Protein AF-A0A7Y2ITU3-F1 (afdb_monomer)

Structure (mmCIF, N/CA/C/O backbone):
data_AF-A0A7Y2ITU3-F1
#
_entry.id   AF-A0A7Y2ITU3-F1
#
loop_
_atom_site.group_PDB
_atom_site.id
_atom_site.type_symbol
_atom_site.label_atom_id
_atom_site.label_alt_id
_atom_site.label_comp_id
_atom_site.label_asym_id
_atom_site.label_entity_id
_atom_site.label_seq_id
_atom_site.pdbx_PDB_ins_code
_atom_site.Cartn_x
_atom_site.Cartn_y
_atom_site.Cartn_z
_atom_site.occupancy
_atom_site.B_iso_or_equiv
_atom_site.auth_seq_id
_atom_site.auth_comp_id
_atom_site.auth_asym_id
_atom_site.auth_atom_id
_atom_site.pdbx_PDB_model_num
ATOM 1 N N . MET A 1 1 ? 28.022 25.894 -61.649 1.00 51.06 1 MET A N 1
ATOM 2 C CA . MET A 1 1 ? 27.382 25.201 -60.510 1.00 51.06 1 MET A CA 1
ATOM 3 C C . MET A 1 1 ? 28.344 24.133 -60.022 1.00 51.06 1 MET A C 1
ATOM 5 O O . MET A 1 1 ? 28.606 23.203 -60.771 1.00 51.06 1 MET A O 1
ATOM 9 N N . ALA A 1 2 ? 28.951 24.314 -58.848 1.00 67.12 2 ALA A N 1
ATOM 10 C CA . ALA A 1 2 ? 29.825 23.299 -58.261 1.00 67.12 2 ALA A CA 1
ATOM 11 C C . ALA A 1 2 ? 28.962 22.139 -57.746 1.00 67.12 2 ALA A C 1
ATOM 13 O O . ALA A 1 2 ? 28.011 22.370 -57.000 1.00 67.12 2 ALA A O 1
ATOM 14 N N . VAL A 1 3 ? 29.262 20.913 -58.172 1.00 67.19 3 VAL A N 1
ATOM 15 C CA . VAL A 1 3 ? 28.619 19.713 -57.624 1.00 67.19 3 VAL A CA 1
ATOM 16 C C . VAL A 1 3 ? 29.205 19.475 -56.228 1.00 67.19 3 VAL A C 1
ATOM 18 O O . VAL A 1 3 ? 30.431 19.430 -56.114 1.00 67.19 3 VAL A O 1
ATOM 21 N N . PRO A 1 4 ? 28.389 19.362 -55.165 1.00 72.38 4 PRO A N 1
ATOM 22 C CA . PRO A 1 4 ? 28.912 19.103 -53.830 1.00 72.38 4 PRO A CA 1
ATOM 23 C C . PRO A 1 4 ? 29.641 17.753 -53.803 1.00 72.38 4 PRO A C 1
ATOM 25 O O . PRO A 1 4 ? 29.104 16.744 -54.264 1.00 72.38 4 PRO A O 1
ATOM 28 N N . ASP A 1 5 ? 30.860 17.733 -53.265 1.00 72.06 5 ASP A N 1
ATOM 29 C CA . ASP A 1 5 ? 31.650 16.511 -53.120 1.00 72.06 5 ASP A CA 1
ATOM 30 C C . ASP A 1 5 ? 31.261 15.777 -51.826 1.00 72.06 5 ASP A C 1
ATOM 32 O O . ASP A 1 5 ? 31.659 16.142 -50.718 1.00 72.06 5 ASP A O 1
ATOM 36 N N . TRP A 1 6 ? 30.447 14.730 -51.968 1.00 71.88 6 TRP A N 1
ATOM 37 C CA . TRP A 1 6 ? 29.940 13.908 -50.863 1.00 71.88 6 TRP A CA 1
ATOM 38 C C . TRP A 1 6 ? 30.909 12.799 -50.425 1.00 71.88 6 TRP A C 1
ATOM 40 O O . TRP A 1 6 ? 30.575 11.984 -49.561 1.00 71.88 6 TRP A O 1
ATOM 50 N N . THR A 1 7 ? 32.121 12.730 -50.986 1.00 67.00 7 THR A N 1
ATOM 51 C CA . THR A 1 7 ? 33.099 11.680 -50.642 1.00 67.00 7 THR A CA 1
ATOM 52 C C . THR A 1 7 ? 33.533 11.714 -49.173 1.00 67.00 7 THR A C 1
ATOM 54 O O . THR A 1 7 ? 33.944 10.682 -48.633 1.00 67.00 7 THR A O 1
ATOM 57 N N . PHE A 1 8 ? 33.364 12.844 -48.470 1.00 67.25 8 PHE A N 1
ATOM 58 C CA . PHE A 1 8 ? 33.627 12.941 -47.030 1.00 67.25 8 PHE A CA 1
ATOM 59 C C . PHE A 1 8 ? 32.743 12.000 -46.190 1.00 67.25 8 PHE A C 1
ATOM 61 O O . PHE A 1 8 ? 33.211 11.512 -45.158 1.00 67.25 8 PHE A O 1
ATOM 68 N N . VAL A 1 9 ? 31.521 11.692 -46.651 1.00 65.38 9 VAL A N 1
ATOM 69 C CA . VAL A 1 9 ? 30.562 10.793 -45.978 1.00 65.38 9 VAL A CA 1
ATOM 70 C C . VAL A 1 9 ? 31.083 9.352 -45.945 1.00 65.38 9 VAL A C 1
ATOM 72 O O . VAL A 1 9 ? 30.783 8.598 -45.024 1.00 65.38 9 VAL A O 1
ATOM 75 N N . ARG A 1 10 ? 31.941 8.977 -46.904 1.00 67.94 10 ARG A N 1
ATOM 76 C CA . ARG A 1 10 ? 32.584 7.655 -46.965 1.00 67.94 10 ARG A CA 1
ATOM 77 C C . ARG A 1 10 ? 33.834 7.541 -46.088 1.00 67.94 10 ARG A C 1
ATOM 79 O O . ARG A 1 10 ? 34.433 6.470 -46.024 1.00 67.94 10 ARG A O 1
ATOM 86 N N . ARG A 1 11 ? 34.264 8.613 -45.407 1.00 79.00 11 ARG A N 1
ATOM 87 C CA . ARG A 1 11 ? 35.386 8.520 -44.460 1.00 79.00 11 ARG A CA 1
ATOM 88 C C . ARG A 1 11 ? 34.960 7.664 -43.254 1.00 79.00 11 ARG A C 1
ATOM 90 O O . ARG A 1 11 ? 33.875 7.902 -42.726 1.00 79.00 11 ARG A O 1
ATOM 97 N N . PRO A 1 12 ? 35.816 6.757 -42.740 1.00 79.31 12 PRO A N 1
ATOM 98 C CA . PRO A 1 12 ? 35.450 5.807 -41.679 1.00 79.31 12 PRO A CA 1
ATOM 99 C C . PRO A 1 12 ? 34.796 6.451 -40.449 1.00 79.31 12 PRO A C 1
ATOM 101 O O . PRO A 1 12 ? 33.831 5.929 -39.906 1.00 79.31 12 PRO A O 1
ATOM 104 N N . ARG A 1 13 ? 35.265 7.644 -40.064 1.00 84.50 13 ARG A N 1
ATOM 105 C CA . ARG A 1 13 ? 34.708 8.443 -38.960 1.00 84.50 13 ARG A CA 1
ATOM 106 C C . ARG A 1 13 ? 33.226 8.815 -39.132 1.00 84.50 13 ARG A C 1
ATOM 108 O O . ARG A 1 13 ? 32.489 8.800 -38.155 1.00 84.50 13 ARG A O 1
ATOM 115 N N . TRP A 1 14 ? 32.781 9.118 -40.353 1.00 86.00 14 TRP A N 1
ATOM 116 C CA . TRP A 1 14 ? 31.380 9.449 -40.626 1.00 86.00 14 TRP A CA 1
ATOM 117 C C . TRP A 1 14 ? 30.513 8.196 -40.627 1.00 86.00 14 TRP A C 1
ATOM 119 O O . TRP A 1 14 ? 29.425 8.225 -40.063 1.00 86.00 14 TRP A O 1
ATOM 129 N N . ILE A 1 15 ? 31.011 7.085 -41.172 1.00 87.75 15 ILE A N 1
ATOM 130 C CA . ILE A 1 15 ? 30.316 5.791 -41.134 1.00 87.75 15 ILE A CA 1
ATOM 131 C C . ILE A 1 15 ? 30.087 5.353 -39.681 1.00 87.75 15 ILE A C 1
ATOM 133 O O . ILE A 1 15 ? 28.957 5.043 -39.315 1.00 87.75 15 ILE A O 1
ATOM 137 N N . VAL A 1 16 ? 31.119 5.415 -38.829 1.00 91.44 16 VAL A N 1
ATOM 138 C CA . VAL A 1 16 ? 30.991 5.115 -37.391 1.00 91.44 16 VAL A CA 1
ATOM 139 C C . VAL A 1 16 ? 29.969 6.036 -36.722 1.00 91.44 16 VAL A C 1
ATOM 141 O O . VAL A 1 16 ? 29.118 5.552 -35.984 1.00 91.44 16 VAL A O 1
ATOM 144 N N . GLY A 1 17 ? 29.992 7.340 -37.022 1.00 93.06 17 GLY A N 1
ATOM 145 C CA . GLY A 1 17 ? 29.003 8.287 -36.500 1.00 93.06 17 GLY A CA 1
ATOM 146 C C . GLY A 1 17 ? 27.559 7.913 -36.858 1.00 93.06 17 GLY A C 1
ATOM 147 O O . GLY A 1 17 ? 26.695 7.920 -35.985 1.00 93.06 17 GLY A O 1
ATOM 148 N N . HIS A 1 18 ? 27.299 7.517 -38.108 1.00 92.62 18 HIS A N 1
ATOM 149 C CA . HIS A 1 18 ? 25.969 7.064 -38.534 1.00 92.62 18 HIS A CA 1
ATOM 150 C C . HIS A 1 18 ? 25.568 5.749 -37.861 1.00 92.62 18 HIS A C 1
ATOM 152 O O . HIS A 1 18 ? 24.427 5.615 -37.434 1.00 92.62 18 HIS A O 1
ATOM 158 N N . VAL A 1 19 ? 26.495 4.796 -37.718 1.00 95.25 19 VAL A N 1
ATOM 159 C CA . VAL A 1 19 ? 26.232 3.531 -37.012 1.00 95.25 19 VAL A CA 1
ATOM 160 C C . VAL A 1 19 ? 25.869 3.792 -35.552 1.00 95.25 19 VAL A C 1
ATOM 162 O O . VAL A 1 19 ? 24.883 3.246 -35.067 1.00 95.25 19 VAL A O 1
ATOM 165 N N . VAL A 1 20 ? 26.611 4.666 -34.865 1.00 97.06 20 VAL A N 1
ATOM 166 C CA . VAL A 1 20 ? 26.311 5.058 -33.480 1.00 97.06 20 VAL A CA 1
ATOM 167 C C . VAL A 1 20 ? 24.956 5.758 -33.392 1.00 97.06 20 VAL A C 1
ATOM 169 O O . VAL A 1 20 ? 24.172 5.439 -32.504 1.00 97.06 20 VAL A O 1
ATOM 172 N N . ALA A 1 21 ? 24.644 6.666 -34.322 1.00 97.00 21 ALA A N 1
ATOM 173 C CA . ALA A 1 21 ? 23.349 7.339 -34.355 1.00 97.0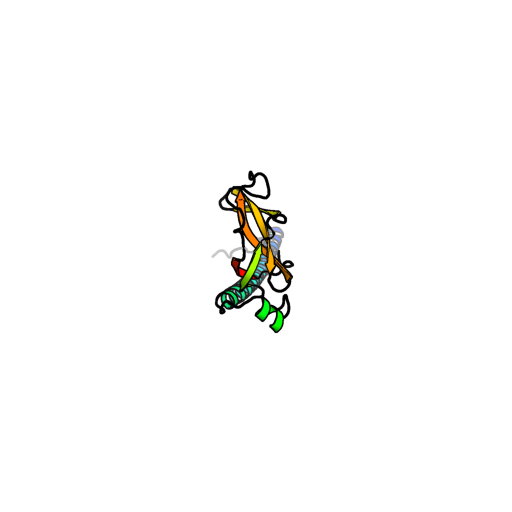0 21 ALA A CA 1
ATOM 174 C C . ALA A 1 21 ? 22.192 6.346 -34.550 1.00 97.00 21 ALA A C 1
ATOM 176 O O . ALA A 1 21 ? 21.210 6.397 -33.814 1.00 97.00 21 ALA A O 1
ATOM 177 N N . VAL A 1 22 ? 22.320 5.403 -35.488 1.00 97.69 22 VAL A N 1
ATOM 178 C CA . VAL A 1 22 ? 21.319 4.348 -35.710 1.00 97.69 22 VAL A CA 1
ATOM 179 C C . VAL A 1 22 ? 21.185 3.455 -34.477 1.00 97.69 22 VAL A C 1
ATOM 181 O O . VAL A 1 22 ? 20.066 3.175 -34.053 1.00 97.69 22 VAL A O 1
ATOM 184 N N . ALA A 1 23 ? 22.297 3.056 -33.857 1.00 98.06 23 ALA A N 1
ATOM 185 C CA . ALA A 1 23 ? 22.272 2.267 -32.630 1.00 98.06 23 ALA A CA 1
ATOM 186 C C . ALA A 1 23 ? 21.553 3.013 -31.493 1.00 98.06 23 ALA A C 1
ATOM 188 O O . ALA A 1 23 ? 20.696 2.434 -30.829 1.00 98.06 23 ALA A O 1
ATOM 189 N N . ALA A 1 24 ? 21.836 4.306 -31.310 1.00 98.31 24 ALA A N 1
ATOM 190 C CA . ALA A 1 24 ? 21.166 5.142 -30.317 1.00 98.31 24 ALA A CA 1
ATOM 191 C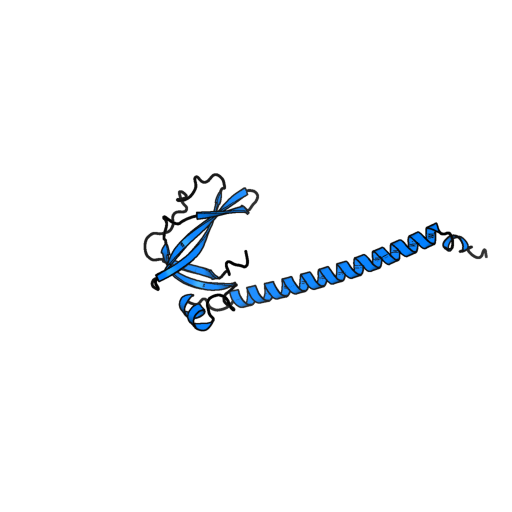 C . ALA A 1 24 ? 19.656 5.260 -30.581 1.00 98.31 24 ALA A C 1
ATOM 193 O O . ALA A 1 24 ? 18.863 5.138 -29.649 1.00 98.31 24 ALA A O 1
ATOM 194 N N . ILE A 1 25 ? 19.246 5.424 -31.845 1.00 98.38 25 ILE A N 1
ATOM 195 C CA . ILE A 1 25 ? 17.829 5.436 -32.238 1.00 98.38 25 ILE A CA 1
ATOM 196 C C . ILE A 1 25 ? 17.154 4.115 -31.851 1.00 98.38 25 ILE A C 1
ATOM 198 O O . ILE A 1 25 ? 16.086 4.135 -31.243 1.00 98.38 25 ILE A O 1
ATOM 202 N N . VAL A 1 26 ? 17.780 2.971 -32.147 1.00 98.44 26 VAL A N 1
ATOM 203 C CA . VAL A 1 26 ? 17.240 1.652 -31.778 1.00 98.44 26 VAL A CA 1
ATOM 204 C C . VAL A 1 26 ? 17.094 1.524 -30.260 1.00 98.44 26 VAL A C 1
ATOM 206 O O . VAL A 1 26 ? 16.037 1.106 -29.788 1.00 98.44 26 VAL A O 1
ATOM 209 N N . VAL A 1 27 ? 18.103 1.939 -29.488 1.00 98.50 27 VAL A N 1
ATOM 210 C CA . VAL A 1 27 ? 18.037 1.929 -28.017 1.00 98.50 27 VAL A CA 1
ATOM 211 C C . VAL A 1 27 ? 16.874 2.782 -27.511 1.00 98.50 27 VAL A C 1
ATOM 213 O O . VAL A 1 27 ? 16.101 2.322 -26.672 1.00 98.50 27 VAL A O 1
ATOM 216 N N . PHE A 1 28 ? 16.694 3.995 -28.035 1.00 98.50 28 PHE A N 1
ATOM 217 C CA . PHE A 1 28 ? 15.594 4.865 -27.617 1.00 98.50 28 PHE A CA 1
ATOM 218 C C . PHE A 1 28 ? 14.217 4.322 -27.991 1.00 98.50 28 PHE A C 1
ATOM 220 O O . PHE A 1 28 ? 13.288 4.477 -27.205 1.00 98.50 28 PHE A O 1
ATOM 227 N N . ILE A 1 29 ? 14.076 3.637 -29.128 1.00 98.31 29 ILE A N 1
ATOM 228 C CA . ILE A 1 29 ? 12.819 2.967 -29.487 1.00 98.31 29 ILE A CA 1
ATOM 229 C C . ILE A 1 29 ? 12.507 1.847 -28.489 1.00 98.31 29 ILE A C 1
ATOM 231 O O . ILE A 1 29 ? 11.389 1.776 -27.984 1.00 98.31 29 ILE A O 1
ATOM 235 N N . VAL A 1 30 ? 13.489 1.002 -28.156 1.00 98.38 30 VAL A N 1
ATOM 236 C CA . VAL A 1 30 ? 13.308 -0.090 -27.183 1.00 98.38 30 VAL A CA 1
ATOM 237 C C . VAL A 1 30 ? 12.948 0.456 -25.802 1.00 98.38 30 VAL A C 1
ATOM 239 O O . VAL A 1 30 ? 12.000 -0.020 -25.180 1.00 98.38 30 VAL A O 1
ATOM 242 N N . LEU A 1 31 ? 13.650 1.494 -25.345 1.00 98.38 31 LEU A N 1
ATOM 243 C CA . LEU A 1 31 ? 13.343 2.156 -24.077 1.00 98.38 31 LEU A CA 1
ATOM 244 C C . LEU A 1 31 ? 11.965 2.826 -24.099 1.00 98.38 31 LEU A C 1
ATOM 246 O O . LEU A 1 31 ? 11.241 2.748 -23.111 1.00 98.38 31 LEU A O 1
ATOM 250 N N . GLY A 1 32 ? 11.573 3.436 -25.218 1.00 98.12 32 GLY A N 1
ATOM 251 C CA . GLY A 1 32 ? 10.243 4.014 -25.398 1.00 98.12 32 GLY A CA 1
ATOM 252 C C . GLY A 1 32 ? 9.139 2.960 -25.312 1.00 98.12 32 GLY A C 1
ATOM 253 O O . GLY A 1 32 ? 8.158 3.158 -24.599 1.00 98.12 32 GLY A O 1
ATOM 254 N N . MET A 1 33 ? 9.320 1.804 -25.959 1.00 98.00 33 MET A N 1
ATOM 255 C CA . MET A 1 33 ? 8.385 0.680 -25.840 1.00 98.00 33 MET A CA 1
ATOM 256 C C . MET A 1 33 ? 8.306 0.164 -24.401 1.00 98.00 33 MET A C 1
ATOM 258 O O . MET A 1 33 ? 7.208 -0.026 -23.888 1.00 98.00 33 MET A O 1
ATOM 262 N N . TRP A 1 34 ? 9.446 0.012 -23.722 1.00 97.56 34 TRP A N 1
ATOM 263 C CA . TRP A 1 34 ? 9.474 -0.387 -22.314 1.00 97.56 34 TRP A CA 1
ATOM 264 C C . TRP A 1 34 ? 8.720 0.604 -21.417 1.00 97.56 34 TRP A C 1
ATOM 266 O O . TRP A 1 34 ? 7.934 0.190 -20.564 1.00 97.56 34 TRP A O 1
ATOM 276 N N . GLN A 1 35 ? 8.894 1.912 -21.638 1.00 97.81 35 GLN A N 1
ATOM 277 C CA . GLN A 1 35 ? 8.147 2.937 -20.907 1.00 97.81 35 GLN A CA 1
ATOM 278 C C . GLN A 1 35 ? 6.634 2.823 -21.136 1.00 97.81 35 GLN A C 1
ATOM 280 O O . GLN A 1 35 ? 5.870 2.966 -20.182 1.00 97.81 35 GLN A O 1
ATOM 285 N N . LEU A 1 36 ? 6.189 2.542 -22.366 1.00 97.19 36 LEU A N 1
ATOM 286 C CA . LEU A 1 36 ? 4.768 2.344 -22.669 1.00 97.19 36 LEU A CA 1
ATOM 287 C C . LEU A 1 36 ? 4.202 1.098 -21.986 1.00 97.19 36 LEU A C 1
ATOM 289 O O . LEU A 1 36 ? 3.119 1.176 -21.408 1.00 97.19 36 LEU A O 1
ATOM 293 N N . THR A 1 37 ? 4.938 -0.016 -21.991 1.00 96.81 37 THR A N 1
ATOM 294 C CA . THR A 1 37 ? 4.545 -1.234 -21.268 1.00 96.81 37 THR A CA 1
ATOM 295 C C . THR A 1 37 ? 4.414 -0.956 -19.776 1.00 96.81 37 THR A C 1
ATOM 297 O O . THR A 1 37 ? 3.375 -1.226 -19.181 1.00 96.81 37 THR A O 1
ATOM 300 N N . ARG A 1 38 ? 5.418 -0.311 -19.174 1.00 96.50 38 ARG A N 1
ATOM 301 C CA . ARG A 1 38 ? 5.397 0.020 -17.745 1.00 96.50 38 ARG A CA 1
ATOM 302 C C . ARG A 1 38 ? 4.265 0.984 -17.382 1.00 96.50 38 ARG A C 1
ATOM 304 O O . ARG A 1 38 ? 3.714 0.922 -16.284 1.00 96.50 38 ARG A O 1
ATOM 311 N N . LEU A 1 39 ? 3.916 1.890 -18.293 1.00 96.25 39 LEU A N 1
ATOM 312 C CA . LEU A 1 39 ? 2.769 2.776 -18.138 1.00 96.25 39 LEU A CA 1
ATOM 313 C C . LEU A 1 39 ? 1.441 2.011 -18.212 1.00 96.25 39 LEU A C 1
ATOM 315 O O . LEU A 1 39 ? 0.537 2.329 -17.442 1.00 96.25 39 LEU A O 1
ATOM 319 N N . ALA A 1 40 ? 1.315 1.034 -19.112 1.00 95.94 40 ALA A N 1
ATOM 320 C CA . ALA A 1 40 ? 0.134 0.178 -19.201 1.00 95.94 40 ALA A CA 1
ATOM 321 C C . ALA A 1 40 ? -0.059 -0.625 -17.906 1.00 95.94 40 ALA A C 1
ATOM 323 O O . ALA A 1 40 ? -1.110 -0.503 -17.289 1.00 95.94 40 ALA A O 1
ATOM 324 N N . GLU A 1 41 ? 0.992 -1.285 -17.409 1.00 94.12 41 GLU A N 1
ATOM 325 C CA . GLU A 1 41 ? 0.969 -2.003 -16.122 1.00 94.12 41 GLU A CA 1
ATOM 326 C C . GLU A 1 41 ? 0.470 -1.110 -14.973 1.00 94.12 41 GLU A C 1
ATOM 328 O O . GLU A 1 41 ? -0.410 -1.488 -14.202 1.00 94.12 41 GLU A O 1
ATOM 333 N N . ARG A 1 42 ? 0.990 0.123 -14.877 1.00 94.25 42 ARG A N 1
ATOM 334 C CA . ARG A 1 42 ? 0.547 1.088 -13.858 1.00 94.25 42 ARG A CA 1
ATOM 335 C C . ARG A 1 42 ? -0.916 1.492 -14.017 1.00 94.25 42 ARG A C 1
ATOM 337 O O . ARG A 1 42 ? -1.592 1.717 -13.017 1.00 94.25 42 ARG A O 1
ATOM 344 N N . ARG A 1 43 ? -1.404 1.641 -15.249 1.00 95.50 43 ARG A N 1
ATOM 345 C CA . ARG A 1 43 ? -2.812 1.976 -15.510 1.00 95.50 43 ARG A CA 1
ATOM 346 C C . ARG A 1 43 ? -3.734 0.825 -15.147 1.00 95.50 43 ARG A C 1
ATOM 348 O O . ARG A 1 43 ? -4.784 1.087 -14.566 1.00 95.50 43 ARG A O 1
ATOM 355 N N . ASP A 1 44 ? -3.334 -0.403 -15.441 1.00 94.06 44 ASP A N 1
ATOM 356 C CA . ASP A 1 44 ? -4.112 -1.595 -15.116 1.00 94.06 44 ASP A CA 1
ATOM 357 C C . ASP A 1 44 ? -4.232 -1.753 -13.597 1.00 94.06 44 ASP A C 1
ATOM 359 O O . ASP A 1 44 ? -5.344 -1.878 -13.081 1.00 94.06 44 ASP A O 1
ATOM 363 N N . LEU A 1 45 ? -3.120 -1.605 -12.864 1.00 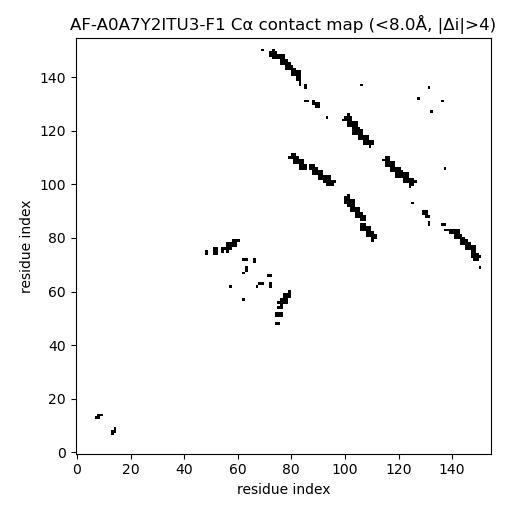90.88 45 LEU A N 1
ATOM 364 C CA . LEU A 1 45 ? -3.122 -1.584 -11.397 1.00 90.88 45 LEU A CA 1
ATOM 365 C C . LEU A 1 45 ? -3.992 -0.457 -10.832 1.00 90.88 45 LEU A C 1
ATOM 367 O O . LEU A 1 45 ? -4.836 -0.705 -9.978 1.00 90.88 45 LEU A O 1
ATOM 371 N N . ASN A 1 46 ? -3.851 0.774 -11.331 1.00 92.25 46 ASN A N 1
ATOM 372 C CA . ASN A 1 46 ? -4.691 1.886 -10.875 1.00 92.25 46 ASN A CA 1
ATOM 373 C C . ASN A 1 46 ? -6.179 1.614 -11.126 1.00 92.25 46 ASN A C 1
ATOM 375 O O . ASN A 1 46 ? -7.004 1.887 -10.262 1.00 92.25 46 ASN A O 1
ATOM 379 N N . THR A 1 47 ? -6.520 1.059 -12.290 1.00 93.06 47 THR A N 1
ATOM 380 C CA . THR A 1 47 ? -7.905 0.720 -12.638 1.00 93.06 47 THR A CA 1
ATOM 381 C C . THR A 1 47 ? -8.457 -0.345 -11.692 1.00 93.06 47 THR A C 1
ATOM 383 O O . THR A 1 47 ? -9.575 -0.198 -11.201 1.00 93.06 47 THR A O 1
ATOM 386 N N . LEU A 1 48 ? -7.665 -1.378 -11.383 1.00 90.75 48 LEU A N 1
ATOM 387 C CA . LEU A 1 48 ? -8.013 -2.409 -10.407 1.00 90.75 48 LEU A CA 1
ATOM 388 C C . LEU A 1 48 ? -8.261 -1.805 -9.019 1.00 90.75 48 LEU A C 1
ATOM 390 O O . LEU A 1 48 ? -9.304 -2.053 -8.415 1.00 90.75 48 LEU A O 1
ATOM 394 N N . VAL A 1 49 ? -7.321 -0.992 -8.534 1.00 91.50 49 VAL A N 1
ATOM 395 C CA . VAL A 1 49 ? -7.378 -0.339 -7.221 1.00 91.50 49 VAL A CA 1
ATOM 396 C C . VAL A 1 49 ? -8.612 0.559 -7.125 1.00 91.50 49 VAL A C 1
ATOM 398 O O . VAL A 1 49 ? -9.401 0.408 -6.196 1.00 91.50 49 VAL A O 1
ATOM 401 N N . THR A 1 50 ? -8.845 1.441 -8.102 1.00 91.75 50 THR A N 1
ATOM 402 C CA . THR A 1 50 ? -10.028 2.315 -8.133 1.00 91.75 50 THR A CA 1
ATOM 403 C C . THR A 1 50 ? -11.323 1.507 -8.158 1.00 91.75 50 THR A C 1
ATOM 405 O O . THR A 1 50 ? -12.189 1.728 -7.315 1.00 91.75 50 THR A O 1
ATOM 408 N N . ALA A 1 51 ? -11.434 0.509 -9.042 1.00 91.88 51 ALA A N 1
ATOM 409 C CA . ALA A 1 51 ? -12.630 -0.327 -9.124 1.00 91.88 51 ALA A CA 1
ATOM 410 C C . ALA A 1 51 ? -12.920 -1.067 -7.809 1.00 91.88 51 ALA A C 1
ATOM 412 O O . ALA A 1 51 ? -14.081 -1.245 -7.445 1.00 91.88 51 ALA A O 1
ATOM 413 N N . ARG A 1 52 ? -11.883 -1.501 -7.079 1.00 90.81 52 ARG A N 1
ATOM 414 C CA . ARG A 1 52 ? -12.042 -2.190 -5.792 1.00 90.81 52 ARG A CA 1
ATOM 415 C C . ARG A 1 52 ? -12.331 -1.254 -4.623 1.00 90.81 52 ARG A C 1
ATOM 417 O O . ARG A 1 52 ? -13.085 -1.645 -3.731 1.00 90.81 52 ARG A O 1
ATOM 424 N N . MET A 1 53 ? -11.797 -0.037 -4.643 1.00 88.81 53 MET A N 1
ATOM 425 C CA . MET A 1 53 ? -12.093 0.984 -3.635 1.00 88.81 53 MET A CA 1
ATOM 426 C C . MET A 1 53 ? -13.522 1.529 -3.736 1.00 88.81 53 MET A C 1
ATOM 428 O O . MET A 1 53 ? -14.096 1.881 -2.704 1.00 88.81 53 MET A O 1
ATOM 432 N N . ASP A 1 54 ? -14.092 1.560 -4.942 1.00 90.50 54 ASP A N 1
ATOM 433 C CA . ASP A 1 54 ? -15.462 2.029 -5.195 1.00 90.50 54 ASP A CA 1
ATOM 434 C C . ASP A 1 54 ? -16.538 0.984 -4.849 1.00 90.50 54 ASP A C 1
ATOM 436 O O . ASP A 1 54 ? -17.728 1.301 -4.798 1.00 90.50 54 ASP A O 1
ATOM 440 N N . MET A 1 55 ? -16.146 -0.269 -4.592 1.00 90.81 55 MET A N 1
ATOM 441 C CA . MET A 1 55 ? -17.085 -1.299 -4.151 1.00 90.81 55 MET A CA 1
ATOM 442 C C . MET A 1 55 ? -17.602 -1.034 -2.735 1.00 90.81 55 MET A C 1
ATOM 444 O O . MET A 1 55 ? -16.930 -0.436 -1.892 1.00 90.81 55 MET A O 1
ATOM 448 N N . GLU A 1 56 ? -18.808 -1.534 -2.461 1.00 91.06 56 GLU A N 1
ATOM 449 C CA . GLU A 1 56 ? -19.426 -1.416 -1.144 1.00 91.06 56 GLU A CA 1
ATOM 450 C C . GLU A 1 56 ? -18.554 -2.059 -0.058 1.00 91.06 56 GLU A C 1
ATOM 452 O O . GLU A 1 56 ? -17.990 -3.148 -0.236 1.00 91.06 56 GLU A O 1
ATOM 457 N N . VAL A 1 57 ? -18.449 -1.359 1.075 1.00 93.38 57 VAL A N 1
ATOM 458 C CA . VAL A 1 57 ? -17.686 -1.824 2.231 1.00 93.38 57 VAL A CA 1
ATOM 459 C C . VAL A 1 57 ? -18.416 -3.011 2.851 1.00 93.38 57 VAL A C 1
ATOM 461 O O . VAL A 1 57 ? -19.550 -2.880 3.306 1.00 93.38 57 VAL A O 1
ATOM 464 N N . ALA A 1 58 ? -17.753 -4.162 2.910 1.00 91.12 58 ALA A N 1
ATOM 465 C CA . ALA A 1 58 ? -18.311 -5.378 3.495 1.00 91.12 58 ALA A CA 1
ATOM 466 C C . ALA A 1 58 ? -17.484 -5.867 4.691 1.00 91.12 58 ALA A C 1
ATOM 468 O O . ALA A 1 58 ? -16.327 -5.480 4.876 1.00 91.12 58 ALA A O 1
ATOM 469 N N . ARG A 1 59 ? -18.091 -6.725 5.519 1.00 91.69 59 ARG A N 1
ATOM 470 C CA . ARG A 1 59 ? -17.387 -7.390 6.624 1.00 91.69 59 ARG A CA 1
ATOM 471 C C . ARG A 1 59 ? -16.272 -8.267 6.069 1.00 91.69 59 ARG A C 1
ATOM 473 O O . ARG A 1 59 ? -16.502 -9.009 5.118 1.00 91.69 59 ARG A O 1
ATOM 480 N N . LEU A 1 60 ? -15.091 -8.223 6.679 1.00 88.44 60 LEU A N 1
ATOM 481 C CA . LEU A 1 60 ? -13.977 -9.060 6.228 1.00 88.44 60 LEU A CA 1
ATOM 482 C C . LEU A 1 60 ? -14.336 -10.552 6.290 1.00 88.44 60 LEU A C 1
ATOM 484 O O . LEU A 1 60 ? -14.137 -11.252 5.306 1.00 88.44 60 LEU A O 1
ATOM 488 N N . ASP A 1 61 ? -14.961 -11.006 7.379 1.00 85.81 61 ASP A N 1
ATOM 489 C CA . ASP A 1 61 ? -15.336 -12.416 7.570 1.00 85.81 61 ASP A CA 1
ATOM 490 C C . ASP A 1 61 ? -16.272 -12.944 6.472 1.00 85.81 61 ASP A C 1
ATOM 492 O O . ASP A 1 61 ? -16.177 -14.098 6.056 1.00 85.81 61 ASP A O 1
ATOM 496 N N . SER A 1 62 ? -17.192 -12.106 5.973 1.00 85.25 62 SER A N 1
ATOM 497 C CA . SER A 1 62 ? -18.107 -12.521 4.904 1.00 85.25 62 SER A CA 1
ATOM 498 C C . SER A 1 62 ? -17.407 -12.596 3.550 1.00 85.25 62 SER A C 1
ATOM 500 O O . SER A 1 62 ? -17.769 -13.419 2.708 1.00 85.25 62 SER A O 1
ATOM 502 N N . LEU A 1 63 ? -16.396 -11.755 3.338 1.00 83.31 63 LEU A N 1
ATOM 503 C CA . LEU A 1 63 ? -15.582 -11.761 2.134 1.00 83.31 63 LEU A CA 1
ATOM 504 C C . LEU A 1 63 ? -14.592 -12.929 2.125 1.00 83.31 63 LEU A C 1
ATOM 506 O O . LEU A 1 63 ? -14.508 -13.631 1.120 1.00 83.31 63 LEU A O 1
ATOM 510 N N . THR A 1 64 ? -13.910 -13.196 3.239 1.00 82.00 64 THR A N 1
ATOM 511 C CA . THR A 1 64 ? -12.966 -14.317 3.357 1.00 82.00 64 THR A CA 1
ATOM 512 C C . THR A 1 64 ? -13.679 -15.664 3.279 1.00 82.00 64 THR A C 1
ATOM 514 O O . THR A 1 64 ? -13.181 -16.576 2.624 1.00 82.00 64 THR A O 1
ATOM 517 N N . ALA A 1 65 ? -14.890 -15.784 3.835 1.00 80.75 65 ALA A N 1
ATOM 518 C CA . ALA A 1 65 ? -15.720 -16.978 3.668 1.00 80.75 65 ALA A CA 1
ATOM 519 C C . ALA A 1 65 ? -16.141 -17.224 2.207 1.00 80.75 65 ALA A C 1
ATOM 521 O O . ALA A 1 65 ? -16.356 -18.368 1.810 1.00 80.75 65 ALA A O 1
ATOM 522 N N . ARG A 1 66 ? -16.275 -16.161 1.401 1.00 77.31 66 ARG A N 1
ATOM 523 C CA . ARG A 1 66 ? -16.727 -16.247 0.006 1.00 77.31 66 ARG A CA 1
ATOM 524 C C . ARG A 1 66 ? -15.589 -16.460 -0.992 1.00 77.31 66 ARG A C 1
ATOM 526 O O . ARG A 1 66 ? -15.795 -17.163 -1.977 1.00 77.31 66 ARG A O 1
ATOM 533 N N . TYR A 1 67 ? -14.444 -15.822 -0.769 1.00 71.69 67 TYR A N 1
ATOM 534 C CA . TYR A 1 67 ? -13.352 -15.728 -1.745 1.00 71.69 67 TYR A CA 1
ATOM 535 C C . TYR A 1 67 ? -12.036 -16.367 -1.268 1.00 71.69 67 TYR A C 1
ATOM 537 O O . TYR A 1 67 ? -11.097 -16.476 -2.048 1.00 71.69 67 TYR A O 1
ATOM 545 N N . GLY A 1 68 ? -11.951 -16.820 -0.013 1.00 73.38 68 GLY A N 1
ATOM 546 C CA . GLY A 1 68 ? -10.675 -17.175 0.611 1.00 73.38 68 GLY A CA 1
ATOM 547 C C . GLY A 1 68 ? -9.905 -15.934 1.080 1.00 73.38 68 GLY A C 1
ATOM 548 O O . GLY A 1 68 ? -10.374 -14.807 0.944 1.00 73.38 68 GLY A O 1
ATOM 549 N N . PHE A 1 69 ? -8.733 -16.136 1.689 1.00 66.88 69 PHE A N 1
ATOM 550 C CA . PHE A 1 69 ? -8.030 -15.068 2.414 1.00 66.88 69 PHE A CA 1
ATOM 551 C C . PHE A 1 69 ? -7.242 -14.073 1.550 1.00 66.88 69 PHE A C 1
ATOM 553 O O . PHE A 1 69 ? -6.797 -13.069 2.090 1.00 66.88 69 PHE A O 1
ATOM 560 N N . PHE A 1 70 ? -7.101 -14.286 0.240 1.00 68.31 70 PHE A N 1
ATOM 561 C CA . PHE A 1 70 ? -6.151 -13.496 -0.559 1.00 68.31 70 PHE A CA 1
ATOM 562 C C . PHE A 1 70 ? -6.646 -13.182 -1.977 1.00 68.31 70 PHE A C 1
ATOM 564 O O . PHE A 1 70 ? -6.461 -12.072 -2.475 1.00 68.31 70 PHE A O 1
ATOM 571 N N . GLU A 1 71 ? -7.379 -14.092 -2.623 1.00 69.00 71 GLU A N 1
ATOM 572 C CA . GLU A 1 71 ? -7.794 -13.871 -4.008 1.00 69.00 71 GLU A CA 1
ATOM 573 C C . GLU A 1 71 ? -8.959 -12.867 -4.107 1.00 69.00 71 GLU A C 1
ATOM 575 O O . GLU A 1 71 ? -10.089 -13.117 -3.691 1.00 69.00 71 GLU A O 1
ATOM 580 N N . GLY A 1 72 ? -8.680 -11.688 -4.670 1.00 72.50 72 GLY A N 1
ATOM 581 C CA . GLY A 1 72 ? -9.695 -10.674 -4.977 1.00 72.50 72 GLY A CA 1
ATOM 582 C C . GLY A 1 72 ? -10.091 -9.741 -3.826 1.00 72.50 72 GLY A C 1
ATOM 583 O O . GLY A 1 72 ? -10.965 -8.889 -4.028 1.00 72.50 72 GLY A O 1
ATOM 584 N N . LEU A 1 73 ? -9.455 -9.860 -2.654 1.00 85.00 73 LEU A N 1
ATOM 585 C CA . LEU A 1 73 ? -9.695 -8.978 -1.500 1.00 85.00 73 LEU A CA 1
ATOM 586 C C . LEU A 1 73 ? -8.770 -7.767 -1.445 1.00 85.00 73 LEU A C 1
ATOM 588 O O . LEU A 1 73 ? -9.147 -6.733 -0.904 1.00 85.00 73 LEU A O 1
ATOM 592 N N . GLU A 1 74 ? -7.585 -7.868 -2.027 1.00 87.88 74 GLU A N 1
ATOM 593 C CA . GLU A 1 74 ? -6.608 -6.787 -2.062 1.00 87.88 74 GLU A CA 1
ATOM 594 C C . GLU A 1 74 ? -7.214 -5.484 -2.621 1.00 87.88 74 GLU A C 1
ATOM 596 O O . GLU A 1 74 ? -7.936 -5.497 -3.620 1.00 87.88 74 GLU A O 1
ATOM 601 N N . PHE A 1 75 ? -6.953 -4.353 -1.966 1.00 89.94 75 PHE A N 1
ATOM 602 C CA . PHE A 1 75 ? -7.522 -3.027 -2.258 1.00 89.94 75 PHE A CA 1
ATOM 603 C C . PHE A 1 75 ? -9.034 -2.876 -2.025 1.00 89.94 75 PHE A C 1
ATOM 605 O O . PHE A 1 75 ? -9.585 -1.794 -2.246 1.00 89.94 75 PHE A O 1
ATOM 612 N N . ARG A 1 76 ? -9.740 -3.913 -1.552 1.00 91.19 76 ARG A N 1
ATOM 613 C CA . ARG A 1 76 ? -11.146 -3.782 -1.144 1.00 91.19 76 ARG A CA 1
ATOM 614 C C . ARG A 1 76 ? -11.236 -3.033 0.174 1.00 91.19 76 ARG A C 1
ATOM 616 O O . ARG A 1 76 ? -10.461 -3.266 1.102 1.00 91.19 76 ARG A O 1
ATOM 623 N N . ARG A 1 77 ? -12.248 -2.175 0.282 1.00 93.25 77 ARG A N 1
ATOM 624 C CA . ARG A 1 77 ? -12.630 -1.582 1.562 1.00 93.25 77 ARG A CA 1
ATOM 625 C C . ARG A 1 77 ? -13.436 -2.591 2.366 1.00 93.25 77 ARG A C 1
ATOM 627 O O . ARG A 1 77 ? -14.460 -3.091 1.900 1.00 93.25 77 ARG A O 1
ATOM 634 N N . THR A 1 78 ? -12.986 -2.864 3.579 1.00 93.38 78 THR A N 1
ATOM 635 C CA . THR A 1 78 ? -13.615 -3.830 4.476 1.00 93.38 78 THR A CA 1
ATOM 636 C C . THR A 1 78 ? -13.710 -3.268 5.880 1.00 93.38 78 THR A C 1
ATOM 638 O O . THR A 1 78 ? -12.934 -2.387 6.254 1.00 93.38 78 THR A O 1
ATOM 641 N N . PHE A 1 79 ? -14.629 -3.799 6.679 1.00 95.00 79 PHE A N 1
ATOM 642 C CA . PHE A 1 79 ? -14.661 -3.511 8.107 1.00 95.00 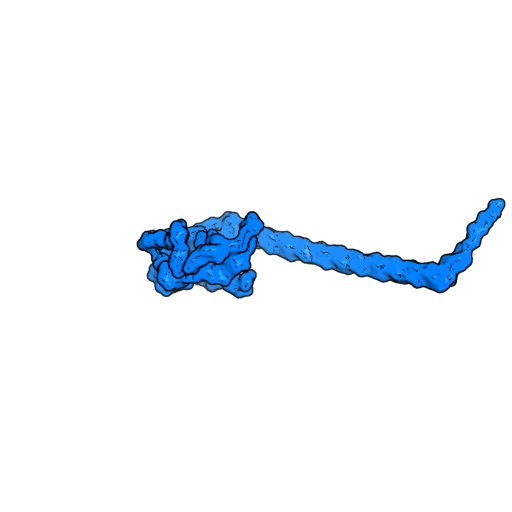79 PHE A CA 1
ATOM 643 C C . PHE A 1 79 ? -14.600 -4.775 8.955 1.00 95.00 79 PHE A C 1
ATOM 645 O O . PHE A 1 79 ? -15.047 -5.850 8.547 1.00 95.00 79 PHE A O 1
ATOM 652 N N . VAL A 1 80 ? -14.034 -4.619 10.144 1.00 94.94 80 VAL A N 1
ATOM 653 C CA . VAL A 1 80 ? -13.872 -5.658 11.157 1.00 94.94 80 VAL A CA 1
ATOM 654 C C . VAL A 1 80 ? -14.255 -5.106 12.518 1.00 94.94 80 VAL A C 1
ATOM 656 O O . VAL A 1 80 ? -14.075 -3.915 12.773 1.00 94.94 80 VAL A 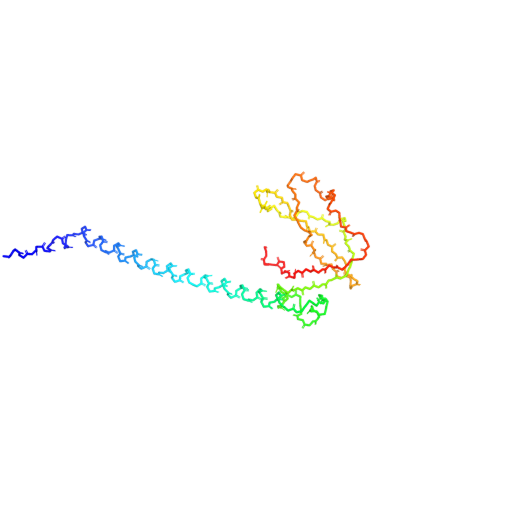O 1
ATOM 659 N N . THR A 1 81 ? -14.771 -5.968 13.389 1.00 95.56 81 THR A N 1
ATOM 660 C CA . THR A 1 81 ? -15.089 -5.623 14.776 1.00 95.56 81 THR A CA 1
ATOM 661 C C . THR A 1 81 ? -14.312 -6.542 15.706 1.00 95.56 81 THR A C 1
ATOM 663 O O . THR A 1 81 ? -14.274 -7.753 15.484 1.00 95.56 81 THR A O 1
ATOM 666 N N . GLY A 1 82 ? -13.668 -5.971 16.718 1.00 95.75 82 GLY A N 1
ATOM 667 C CA . GLY A 1 82 ? -12.824 -6.729 17.632 1.00 95.75 82 GLY A CA 1
ATOM 668 C C . GLY A 1 82 ? -12.179 -5.860 18.699 1.00 95.75 82 GLY A C 1
ATOM 669 O O . GLY A 1 82 ? -12.522 -4.689 18.848 1.00 95.75 82 GLY A O 1
ATOM 670 N N . ARG A 1 83 ? -11.213 -6.426 19.417 1.00 96.88 83 ARG A N 1
ATOM 671 C CA . ARG A 1 83 ? -10.469 -5.754 20.484 1.00 96.88 83 ARG A CA 1
ATOM 672 C C . ARG A 1 83 ? -8.988 -5.687 20.152 1.00 96.88 83 ARG A C 1
ATOM 674 O O . ARG A 1 83 ? -8.403 -6.679 19.720 1.00 96.88 83 ARG A O 1
ATOM 681 N N . TYR A 1 84 ? -8.380 -4.522 20.352 1.00 96.06 84 TYR A N 1
ATOM 682 C CA . TYR A 1 84 ? -6.942 -4.369 20.151 1.00 96.06 84 TYR A CA 1
ATOM 683 C C . TYR A 1 84 ? -6.156 -5.116 21.227 1.00 96.06 84 TYR A C 1
ATOM 685 O O . TYR A 1 84 ? -6.470 -5.022 22.413 1.00 96.06 84 TYR A O 1
ATOM 693 N N . LEU A 1 85 ? -5.106 -5.806 20.795 1.00 95.25 85 LEU A N 1
ATOM 694 C CA . LEU A 1 85 ? -4.085 -6.402 21.649 1.00 95.25 85 LEU A CA 1
ATOM 695 C C . LEU A 1 85 ? -2.939 -5.394 21.785 1.00 95.25 85 LEU A C 1
ATOM 697 O O . LEU A 1 85 ? -1.930 -5.478 21.084 1.00 95.25 85 LEU A O 1
ATOM 701 N N . ALA A 1 86 ? -3.151 -4.373 22.619 1.00 92.38 86 ALA A N 1
ATOM 702 C CA . ALA A 1 86 ? -2.249 -3.226 22.759 1.00 92.38 86 ALA A CA 1
ATOM 703 C C . ALA A 1 86 ? -0.828 -3.634 23.178 1.00 92.38 86 ALA A C 1
ATOM 705 O O . ALA A 1 86 ? 0.151 -3.022 22.765 1.00 92.38 86 ALA A O 1
ATOM 706 N N . GLU A 1 87 ? -0.714 -4.705 23.957 1.00 91.50 87 GLU A N 1
ATOM 707 C CA . GLU A 1 87 ? 0.547 -5.283 24.410 1.00 91.50 87 GLU A CA 1
ATOM 708 C C . GLU A 1 87 ? 1.379 -5.926 23.286 1.00 91.50 87 GLU A C 1
ATOM 710 O O . GLU A 1 87 ? 2.558 -6.210 23.485 1.00 91.50 87 GLU A O 1
ATOM 715 N N . HIS A 1 88 ? 0.786 -6.123 22.104 1.00 93.19 88 HIS A N 1
ATOM 716 C CA . HIS A 1 88 ? 1.435 -6.664 20.908 1.00 93.19 88 HIS A CA 1
ATOM 717 C C . HIS A 1 88 ? 1.615 -5.608 19.802 1.00 93.19 88 HIS A C 1
ATOM 719 O O . HIS A 1 88 ? 1.828 -5.955 18.639 1.00 93.19 88 HIS A O 1
ATOM 725 N N . GLU A 1 89 ? 1.492 -4.322 20.134 1.00 92.81 89 GLU A N 1
ATOM 726 C CA . GLU A 1 89 ? 1.749 -3.229 19.199 1.00 92.81 89 GLU A CA 1
ATOM 727 C C . GLU A 1 89 ? 3.230 -3.170 18.800 1.00 92.81 89 GLU A C 1
ATOM 729 O O . GLU A 1 89 ? 4.125 -3.299 19.637 1.00 92.81 89 GLU A O 1
ATOM 734 N N . VAL A 1 90 ? 3.498 -2.962 17.508 1.00 92.56 90 VAL A N 1
ATOM 735 C CA . VAL A 1 90 ? 4.857 -2.915 16.958 1.00 92.56 90 VAL A CA 1
ATOM 736 C C . VAL A 1 90 ? 5.067 -1.710 16.046 1.00 92.56 90 VAL A C 1
ATOM 738 O O . VAL A 1 90 ? 4.187 -1.302 15.286 1.00 92.56 90 VAL A O 1
ATOM 741 N N . MET A 1 91 ? 6.286 -1.171 16.085 1.00 91.62 91 MET A N 1
ATOM 742 C CA . MET A 1 91 ? 6.807 -0.242 15.083 1.00 91.62 91 MET A CA 1
ATOM 743 C C . MET A 1 91 ? 7.528 -1.046 14.006 1.00 91.62 91 MET A C 1
ATOM 745 O O . MET A 1 91 ? 8.600 -1.592 14.255 1.00 91.62 91 MET A O 1
ATOM 749 N N . TYR A 1 92 ? 6.934 -1.152 12.821 1.00 85.00 92 TYR A N 1
ATOM 750 C CA . TYR A 1 92 ? 7.414 -2.099 11.812 1.00 85.00 92 TYR A CA 1
ATOM 751 C C . TYR A 1 92 ? 8.429 -1.487 10.840 1.00 85.00 92 TYR A C 1
ATOM 753 O O . TYR A 1 92 ? 9.548 -1.978 10.718 1.00 85.00 92 TYR A O 1
ATOM 761 N N . LEU A 1 93 ? 8.065 -0.394 10.161 1.00 84.19 93 LEU A N 1
ATOM 762 C CA . LEU A 1 93 ? 8.832 0.117 9.021 1.00 84.19 93 LEU A CA 1
ATOM 763 C C . LEU A 1 93 ? 9.211 1.584 9.195 1.00 84.19 93 LEU A C 1
ATOM 765 O O . LEU A 1 93 ? 8.332 2.410 9.436 1.00 84.19 93 LEU A O 1
ATOM 769 N N . LEU A 1 94 ? 10.496 1.909 9.013 1.00 87.69 94 LEU A N 1
ATOM 770 C CA . LEU A 1 94 ? 10.964 3.292 8.937 1.00 87.69 94 LEU A CA 1
ATOM 771 C C . LEU A 1 94 ? 10.636 3.867 7.553 1.00 87.69 94 LEU A C 1
ATOM 773 O O . LEU A 1 94 ? 11.250 3.503 6.551 1.00 87.69 94 LEU A O 1
ATOM 777 N N . VAL A 1 95 ? 9.674 4.781 7.504 1.00 91.00 95 VAL A N 1
ATOM 778 C CA . VAL A 1 95 ? 9.220 5.461 6.288 1.00 91.00 95 VAL A CA 1
ATOM 779 C C . VAL A 1 95 ? 9.348 6.973 6.434 1.00 91.00 95 VAL A C 1
ATOM 781 O O . VAL A 1 95 ? 9.125 7.540 7.507 1.00 91.00 95 VAL A O 1
ATOM 784 N N . SER A 1 96 ? 9.696 7.643 5.334 1.00 91.75 96 SER A N 1
ATOM 785 C CA . SER A 1 96 ? 9.714 9.105 5.284 1.00 91.75 96 SER A CA 1
ATOM 786 C C . SER A 1 96 ? 8.350 9.643 4.858 1.00 91.75 96 SER A C 1
ATOM 788 O O . SER A 1 96 ? 7.815 9.245 3.821 1.00 91.75 96 SER A O 1
ATOM 790 N N . ARG A 1 97 ? 7.795 10.576 5.635 1.00 88.88 97 ARG A N 1
ATOM 791 C CA . ARG A 1 97 ? 6.553 11.286 5.322 1.00 88.88 97 ARG A CA 1
ATOM 792 C C . ARG A 1 97 ? 6.764 12.783 5.520 1.00 88.88 97 ARG A C 1
ATOM 794 O O . ARG A 1 97 ? 7.198 13.218 6.579 1.00 88.88 97 ARG A O 1
ATOM 801 N N . ASN A 1 98 ? 6.486 13.579 4.485 1.00 87.81 98 ASN A N 1
ATOM 802 C CA . ASN A 1 98 ? 6.654 15.041 4.498 1.00 87.81 98 ASN A CA 1
ATOM 803 C C . ASN A 1 98 ? 8.058 15.517 4.942 1.00 87.81 98 ASN A C 1
ATOM 805 O O . ASN A 1 98 ? 8.188 16.530 5.622 1.00 87.81 98 ASN A O 1
ATOM 809 N N . GLY A 1 99 ? 9.112 14.781 4.569 1.00 90.00 99 GLY A N 1
ATOM 810 C CA . GLY A 1 99 ? 10.500 15.123 4.905 1.00 90.00 99 GLY A CA 1
ATOM 811 C C . GLY A 1 99 ? 10.949 14.713 6.311 1.00 90.00 99 GLY A C 1
ATOM 812 O O . GLY A 1 99 ? 12.087 14.992 6.676 1.00 90.00 99 GLY A O 1
ATOM 813 N N . GLN A 1 100 ? 10.099 14.032 7.084 1.00 91.44 100 GLN A N 1
ATOM 814 C CA . GLN A 1 100 ? 10.442 13.473 8.393 1.00 91.44 100 GLN A CA 1
ATOM 815 C C . GLN A 1 100 ? 10.452 11.947 8.335 1.00 91.44 100 GLN A C 1
ATOM 817 O O . GLN A 1 100 ? 9.639 11.345 7.635 1.00 91.44 100 GLN A O 1
ATOM 822 N N . SER A 1 101 ? 11.378 11.318 9.054 1.00 92.81 101 SER A N 1
ATOM 823 C CA . SER A 1 101 ? 11.432 9.860 9.204 1.00 92.81 101 SER A CA 1
ATOM 824 C C . SER A 1 101 ? 10.577 9.416 10.384 1.00 92.81 101 SER A C 1
ATOM 826 O O . SER A 1 101 ? 10.523 10.102 11.403 1.00 92.81 101 SER A O 1
ATOM 828 N N . GLY A 1 102 ? 9.928 8.265 10.261 1.00 92.81 102 GLY A N 1
ATOM 829 C CA . GLY A 1 102 ? 9.149 7.693 11.352 1.00 92.81 102 GLY A CA 1
ATOM 830 C C . GLY A 1 102 ? 8.645 6.298 11.050 1.00 92.81 102 GLY A C 1
ATOM 831 O O . GLY A 1 102 ? 8.873 5.773 9.963 1.00 92.81 102 GLY A O 1
ATOM 832 N N . HIS A 1 103 ? 7.995 5.691 12.029 1.00 92.81 103 HIS A N 1
ATOM 833 C CA . HIS A 1 103 ? 7.593 4.299 11.990 1.00 92.81 103 HIS A CA 1
ATOM 834 C C . HIS A 1 103 ? 6.113 4.138 11.675 1.00 92.81 103 HIS A C 1
ATOM 836 O O . HIS A 1 103 ? 5.280 4.934 12.103 1.00 92.81 103 HIS A O 1
ATOM 842 N N . VAL A 1 104 ? 5.780 3.075 10.951 1.00 92.81 104 VAL A N 1
ATOM 843 C CA . VAL A 1 104 ? 4.397 2.605 10.828 1.00 92.81 104 VAL A CA 1
ATOM 844 C C . VAL A 1 104 ? 4.017 1.813 12.078 1.00 92.81 104 VAL A C 1
ATOM 846 O O . VAL A 1 104 ? 4.742 0.894 12.466 1.00 92.81 104 VAL A O 1
ATOM 849 N N . LEU A 1 105 ? 2.884 2.168 12.685 1.00 93.50 105 LEU A N 1
ATOM 850 C CA . LEU A 1 105 ? 2.334 1.507 13.864 1.00 93.50 105 LEU A CA 1
ATOM 851 C C . LEU A 1 105 ? 1.370 0.398 13.436 1.00 93.50 105 LEU A C 1
ATOM 853 O O . LEU A 1 105 ? 0.359 0.668 12.778 1.00 93.50 105 LEU A O 1
ATOM 857 N N . LEU A 1 106 ? 1.684 -0.837 13.818 1.00 94.25 106 LEU A N 1
ATOM 858 C CA . LEU A 1 106 ? 0.829 -1.997 13.601 1.00 94.25 106 LEU A CA 1
ATOM 859 C C . LEU A 1 106 ? 0.348 -2.525 14.948 1.00 94.25 106 LEU A C 1
ATOM 861 O O . LEU A 1 106 ? 1.159 -2.859 15.811 1.00 94.25 106 LEU A O 1
ATOM 865 N N . THR A 1 107 ? -0.966 -2.653 15.103 1.00 95.56 107 THR A N 1
ATOM 866 C CA . THR A 1 107 ? -1.572 -3.202 16.322 1.00 95.56 107 THR A CA 1
ATOM 867 C C . THR A 1 107 ? -2.468 -4.374 15.940 1.00 95.56 107 THR A C 1
ATOM 869 O O . THR A 1 107 ? -3.368 -4.201 15.109 1.00 95.56 107 THR A O 1
ATOM 872 N N . PRO A 1 108 ? -2.258 -5.568 16.516 1.00 96.06 108 PRO A N 1
ATOM 873 C CA . PRO A 1 108 ? -3.147 -6.691 16.276 1.00 96.06 108 PRO A CA 1
ATOM 874 C C . PRO A 1 108 ? -4.544 -6.416 16.840 1.00 96.06 108 PRO A C 1
ATOM 876 O O . PRO A 1 108 ? -4.699 -5.902 17.950 1.00 96.06 108 PRO A O 1
ATOM 879 N N . LEU A 1 109 ? -5.567 -6.781 16.077 1.00 96.50 109 LEU A N 1
ATOM 880 C CA . LEU A 1 109 ? -6.968 -6.739 16.471 1.00 96.50 109 LEU A CA 1
ATOM 881 C C . LEU A 1 109 ? -7.498 -8.172 16.514 1.00 96.50 109 LEU A C 1
ATOM 883 O O . LEU A 1 109 ? -7.523 -8.863 15.493 1.00 96.50 109 LEU A O 1
ATOM 887 N N . GLN A 1 110 ? -7.924 -8.615 17.693 1.00 95.69 110 GLN A N 1
ATOM 888 C CA . GLN A 1 110 ? -8.588 -9.898 17.868 1.00 95.69 110 GLN A CA 1
ATOM 889 C C . GLN A 1 110 ? -10.074 -9.750 17.545 1.00 95.69 110 GLN A C 1
ATOM 891 O O . GLN A 1 110 ? -10.783 -8.970 18.181 1.00 95.69 110 GLN A O 1
ATOM 896 N N . LEU A 1 111 ? -10.538 -10.499 16.551 1.00 93.38 111 LEU A N 1
ATOM 897 C CA . LEU A 1 111 ? -11.932 -10.534 16.126 1.00 93.38 111 LEU A CA 1
ATOM 898 C C . LEU A 1 111 ? -12.759 -11.443 17.040 1.00 93.38 111 LEU A C 1
ATOM 900 O O . LEU A 1 111 ? -12.234 -12.366 17.664 1.00 93.38 111 LEU A O 1
ATOM 904 N N . GLU A 1 112 ? -14.078 -11.249 17.046 1.00 88.00 112 GLU A N 1
ATOM 905 C CA . GLU A 1 112 ? -15.024 -12.127 17.760 1.00 88.00 112 GLU A CA 1
ATOM 906 C C . GLU A 1 112 ? -14.946 -13.592 17.293 1.00 88.00 112 GLU A C 1
ATOM 908 O O . GLU A 1 112 ? -15.229 -14.515 18.054 1.00 88.00 112 GLU A O 1
ATOM 913 N N . THR A 1 113 ? -14.518 -13.815 16.048 1.00 85.50 113 THR A N 1
ATOM 914 C CA . THR A 1 113 ? -14.299 -15.141 15.451 1.00 85.50 113 THR A CA 1
ATOM 915 C C . THR A 1 113 ? -13.058 -15.859 15.995 1.00 85.50 113 THR A C 1
ATOM 917 O O . THR A 1 113 ? -12.841 -17.027 15.679 1.00 85.50 113 THR A O 1
ATOM 920 N N . GLY A 1 114 ? -12.225 -15.176 16.789 1.00 86.25 114 GLY A N 1
ATOM 921 C CA . GLY A 1 114 ? -10.945 -15.673 17.298 1.00 86.25 114 GLY A CA 1
ATOM 922 C C . GLY A 1 114 ? -9.762 -15.455 16.349 1.00 86.25 114 GLY A C 1
ATOM 923 O O . GLY A 1 114 ? -8.620 -15.703 16.735 1.00 86.25 114 GLY A O 1
ATOM 924 N N . GL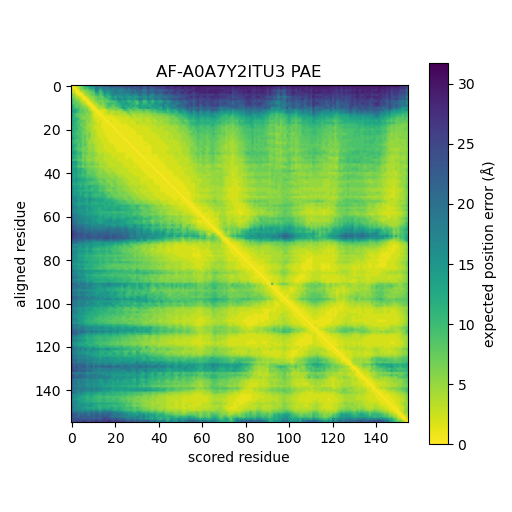N A 1 115 ? -10.006 -14.970 15.129 1.00 88.44 115 GLN A N 1
ATOM 925 C CA . GLN A 1 115 ? -8.951 -14.575 14.195 1.00 88.44 115 GLN A CA 1
ATOM 926 C C . GLN A 1 115 ? -8.270 -13.281 14.652 1.00 88.44 115 GLN A C 1
ATOM 928 O O . GLN A 1 115 ? -8.885 -12.435 15.300 1.00 88.44 115 GLN A O 1
ATOM 933 N N . VAL A 1 116 ? -6.999 -13.117 14.289 1.00 91.88 116 VAL A N 1
ATOM 934 C CA . VAL A 1 116 ? -6.231 -11.898 14.561 1.00 91.88 116 VAL A CA 1
ATOM 935 C C . VAL A 1 116 ? -5.861 -11.255 13.235 1.00 91.88 116 VAL A C 1
ATOM 937 O O . VAL A 1 116 ? -5.305 -11.914 12.359 1.00 91.88 116 VAL A O 1
ATOM 940 N N . VAL A 1 117 ? -6.166 -9.968 13.098 1.00 92.06 117 VAL A N 1
ATOM 941 C CA . VAL A 1 117 ? -5.805 -9.163 11.927 1.00 92.06 117 VAL A CA 1
ATOM 942 C C . VAL A 1 117 ? -4.856 -8.047 12.343 1.00 92.06 117 VAL A C 1
ATOM 944 O O . VAL A 1 117 ? -5.015 -7.457 13.410 1.00 92.06 117 VAL A O 1
ATOM 947 N N . LEU A 1 118 ? -3.855 -7.752 11.515 1.00 93.75 118 LEU A N 1
ATOM 948 C CA . LEU A 1 118 ? -2.960 -6.621 11.748 1.00 93.75 118 LEU A CA 1
ATOM 949 C C . LEU A 1 118 ? -3.607 -5.346 11.217 1.00 93.75 118 LEU A C 1
ATOM 951 O O . LEU A 1 118 ? -4.005 -5.286 10.055 1.00 93.75 118 LEU A O 1
ATOM 955 N N . ILE A 1 119 ? -3.701 -4.324 12.065 1.00 95.06 119 ILE A N 1
ATOM 956 C CA . ILE A 1 119 ? -4.230 -3.018 11.683 1.00 95.06 119 ILE A CA 1
ATOM 957 C C . ILE A 1 119 ? -3.081 -2.015 11.623 1.00 95.06 119 ILE A C 1
ATOM 959 O O . ILE A 1 119 ? -2.443 -1.733 12.638 1.00 95.06 119 ILE A O 1
ATOM 963 N N . GLU A 1 120 ? -2.851 -1.442 10.441 1.00 94.12 120 GLU A N 1
ATOM 964 C CA . GLU A 1 120 ? -2.022 -0.247 10.281 1.00 94.12 120 GLU A CA 1
ATOM 965 C C . GLU A 1 120 ? -2.772 0.959 10.858 1.00 94.12 120 GLU A C 1
ATOM 967 O O . GLU A 1 120 ? -3.749 1.438 10.279 1.00 94.12 120 GLU A O 1
ATOM 972 N N . ARG A 1 121 ? -2.339 1.447 12.025 1.00 92.81 121 ARG A N 1
ATOM 973 C CA . ARG A 1 121 ? -2.999 2.561 12.729 1.00 92.81 121 ARG A CA 1
ATOM 974 C C . ARG A 1 121 ? -2.464 3.932 12.339 1.00 92.81 121 ARG A C 1
ATOM 976 O O . ARG A 1 121 ? -3.094 4.943 12.646 1.00 92.81 121 ARG A O 1
ATOM 983 N N . GLY A 1 122 ? -1.325 3.973 11.654 1.00 90.75 122 GLY A N 1
ATOM 984 C CA . GLY A 1 122 ? -0.753 5.196 11.116 1.00 90.75 122 GLY A CA 1
ATOM 985 C C . GLY A 1 122 ? 0.756 5.272 11.281 1.00 90.75 122 GLY A C 1
ATOM 986 O O . GLY A 1 122 ? 1.449 4.259 11.329 1.00 90.75 122 GLY A O 1
ATOM 987 N N . TRP A 1 123 ? 1.253 6.505 11.335 1.00 92.75 123 TRP A N 1
ATOM 988 C CA . TRP A 1 123 ? 2.674 6.828 11.358 1.00 92.75 123 TRP A CA 1
ATOM 989 C C . TRP A 1 123 ? 3.013 7.634 12.607 1.00 92.75 123 TRP A C 1
ATOM 991 O O . TRP A 1 123 ? 2.260 8.539 12.971 1.00 92.75 123 TRP A O 1
ATOM 1001 N N . VAL A 1 124 ? 4.155 7.334 13.214 1.00 92.44 124 VAL A N 1
ATOM 1002 C CA . VAL A 1 124 ? 4.691 8.029 14.388 1.00 92.44 124 VAL A CA 1
ATOM 1003 C C . VAL A 1 124 ? 6.130 8.482 14.120 1.00 92.44 124 VAL A C 1
ATOM 1005 O O . VAL A 1 124 ? 6.857 7.772 13.425 1.00 92.44 124 VAL A O 1
ATOM 1008 N N . PRO A 1 125 ? 6.568 9.643 14.634 1.00 91.62 125 PRO A N 1
ATOM 1009 C CA . PRO A 1 125 ? 7.940 10.126 14.466 1.00 91.62 125 PRO A CA 1
ATOM 1010 C C . PRO A 1 125 ? 9.006 9.120 14.928 1.00 91.62 125 PRO A C 1
ATOM 1012 O O . PRO A 1 125 ? 8.772 8.345 15.857 1.00 91.62 125 PRO A O 1
ATOM 1015 N N . ALA A 1 126 ? 10.183 9.127 14.292 1.00 88.50 126 ALA A N 1
ATOM 1016 C CA . ALA A 1 126 ? 11.262 8.171 14.586 1.00 88.50 126 ALA A CA 1
ATOM 1017 C C . ALA A 1 126 ? 11.865 8.313 15.996 1.00 88.50 126 ALA A C 1
ATOM 1019 O O . ALA A 1 126 ? 12.511 7.391 16.479 1.00 88.50 126 ALA A O 1
ATOM 1020 N N . ASP A 1 127 ? 11.669 9.460 16.642 1.00 87.75 127 ASP A N 1
ATOM 1021 C CA . ASP A 1 127 ? 12.085 9.761 18.013 1.00 87.75 127 ASP A CA 1
ATOM 1022 C C . ASP A 1 127 ? 11.076 9.295 19.079 1.00 87.75 127 ASP A C 1
ATOM 1024 O O . ASP A 1 127 ? 11.307 9.500 20.268 1.00 87.75 127 ASP A O 1
ATOM 1028 N N . SER A 1 128 ? 9.979 8.641 18.681 1.00 85.88 128 SER A N 1
ATOM 1029 C CA . SER A 1 128 ? 9.029 8.032 19.621 1.00 85.88 128 SER A CA 1
ATOM 1030 C C . SER A 1 128 ? 9.693 6.900 20.417 1.00 85.88 128 SER A C 1
ATOM 1032 O O . SER A 1 128 ? 10.375 6.056 19.841 1.00 85.88 128 SER A O 1
ATOM 1034 N N . GLU A 1 129 ? 9.430 6.815 21.725 1.00 80.56 129 GLU A N 1
ATOM 1035 C CA . GLU A 1 129 ? 10.084 5.874 22.662 1.00 80.56 129 GLU A CA 1
ATOM 1036 C C . GLU A 1 129 ? 9.681 4.384 22.508 1.00 80.56 129 GLU A C 1
ATOM 1038 O O . GLU A 1 129 ? 9.909 3.571 23.401 1.00 80.56 129 GLU A O 1
ATOM 1043 N N . GLY A 1 130 ? 9.135 3.986 21.356 1.00 79.06 130 GLY A N 1
ATOM 1044 C CA . GLY A 1 130 ? 8.597 2.642 21.123 1.00 79.06 130 GLY A CA 1
ATOM 1045 C C . GLY A 1 130 ? 7.149 2.473 21.613 1.00 79.06 130 GLY A C 1
ATOM 1046 O O . GLY A 1 130 ? 6.599 3.376 22.242 1.00 79.06 130 GLY A O 1
ATOM 1047 N N . PRO A 1 131 ? 6.482 1.348 21.292 1.00 82.56 131 PRO A N 1
ATOM 1048 C CA . PRO A 1 131 ? 5.157 1.041 21.826 1.00 82.56 131 PRO A CA 1
ATOM 1049 C C . PRO A 1 131 ? 5.188 0.746 23.341 1.00 82.56 131 PRO A C 1
ATOM 1051 O O . PRO A 1 131 ? 6.110 0.065 23.798 1.00 82.56 131 PRO A O 1
ATOM 1054 N N . PRO A 1 132 ? 4.177 1.177 24.121 1.00 83.62 132 PRO A N 1
ATOM 1055 C CA . PRO A 1 132 ? 3.045 2.000 23.697 1.00 83.62 132 PRO A CA 1
ATOM 1056 C C . PRO A 1 132 ? 3.473 3.447 23.423 1.00 83.62 132 PRO A C 1
ATOM 1058 O O . PRO A 1 132 ? 4.160 4.064 24.233 1.00 83.62 132 PRO A O 1
ATOM 1061 N N . VAL A 1 133 ? 3.032 4.003 22.292 1.00 85.31 133 VAL A N 1
ATOM 1062 C CA . VAL A 1 133 ? 3.378 5.379 21.907 1.00 85.31 133 VAL A CA 1
ATOM 1063 C C . VAL A 1 133 ? 2.426 6.369 22.588 1.00 85.31 133 VAL A C 1
ATOM 1065 O O . VAL A 1 133 ? 1.221 6.332 22.303 1.00 85.31 133 VAL A O 1
ATOM 1068 N N . PRO A 1 134 ? 2.920 7.291 23.438 1.00 84.94 134 PRO A N 1
ATOM 1069 C CA . PRO A 1 134 ? 2.067 8.262 24.116 1.00 84.94 134 PRO A CA 1
ATOM 1070 C C . PRO A 1 134 ? 1.247 9.099 23.127 1.00 84.94 134 PRO A C 1
ATOM 1072 O O . PRO A 1 134 ? 1.778 9.658 22.169 1.00 84.94 134 PRO A O 1
ATOM 1075 N N . GLY A 1 135 ? -0.065 9.187 23.353 1.00 85.12 135 GLY A N 1
ATOM 1076 C CA . GLY A 1 135 ? -0.988 9.923 22.478 1.00 85.12 135 GLY A CA 1
ATOM 1077 C C . GLY A 1 135 ? -1.413 9.186 21.201 1.00 85.12 135 GLY A C 1
ATOM 1078 O O . GLY A 1 135 ? -2.279 9.686 20.485 1.00 85.12 135 GLY A O 1
ATOM 1079 N N . ALA A 1 136 ? -0.873 7.993 20.936 1.00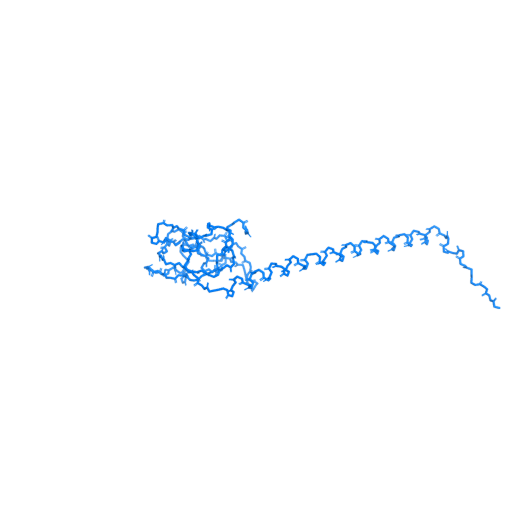 88.00 136 ALA A N 1
ATOM 1080 C CA . ALA A 1 136 ? -1.298 7.107 19.849 1.00 88.00 136 ALA A CA 1
ATOM 1081 C C . ALA A 1 136 ? -1.819 5.751 20.365 1.00 88.00 136 ALA A C 1
ATOM 1083 O O . ALA A 1 136 ? -1.895 4.778 19.616 1.00 88.00 136 ALA A O 1
ATOM 1084 N N . GLU A 1 137 ? -2.233 5.685 21.629 1.00 90.00 137 GLU A N 1
ATOM 1085 C CA . GLU A 1 137 ? -2.771 4.478 22.265 1.00 90.00 137 GLU A CA 1
ATOM 1086 C C . GLU A 1 137 ? -3.995 3.926 21.511 1.00 90.00 137 GLU A C 1
ATOM 1088 O O . GLU A 1 137 ? -4.805 4.701 20.979 1.00 90.00 137 GLU A O 1
ATOM 1093 N N . PRO A 1 138 ? -4.143 2.595 21.398 1.00 90.94 138 PRO A N 1
ATOM 1094 C CA . PRO A 1 138 ? -5.332 2.002 20.806 1.00 90.94 138 PRO A CA 1
ATOM 1095 C C . PRO A 1 138 ? -6.555 2.264 21.688 1.00 90.94 138 PRO A C 1
ATOM 1097 O O . PRO A 1 138 ? -6.453 2.203 22.915 1.00 90.94 138 PRO A O 1
ATOM 1100 N N . PRO A 1 139 ? -7.731 2.534 21.092 1.00 91.75 139 PRO A N 1
ATOM 1101 C CA . PRO A 1 139 ? -8.959 2.623 21.863 1.00 91.75 139 PRO A CA 1
ATOM 1102 C C . PRO A 1 139 ? -9.201 1.324 22.635 1.00 91.75 139 PRO A C 1
ATOM 1104 O O . PRO A 1 139 ? -8.953 0.226 22.131 1.00 91.75 139 PRO A O 1
ATOM 1107 N N . SER A 1 140 ? -9.702 1.461 23.858 1.00 90.62 140 SER A N 1
ATOM 1108 C CA . SER A 1 140 ? -10.049 0.333 24.715 1.00 90.62 140 SER A CA 1
ATOM 1109 C C . SER A 1 140 ? -11.452 -0.196 24.406 1.00 90.62 140 SER A C 1
ATOM 1111 O O . SER A 1 140 ? -12.335 0.538 23.963 1.00 90.62 140 SER A O 1
ATOM 1113 N N . GLY A 1 141 ? -11.663 -1.486 24.675 1.00 92.69 141 GLY A N 1
ATOM 1114 C CA . GLY A 1 141 ? -12.933 -2.161 24.411 1.00 92.69 141 GLY A CA 1
ATOM 1115 C C . GLY A 1 141 ? -13.069 -2.644 22.970 1.00 92.69 141 GLY A C 1
ATOM 1116 O O . GLY A 1 141 ? -12.076 -2.831 22.266 1.00 92.69 141 GLY A O 1
ATOM 1117 N N . ASP A 1 142 ? -14.312 -2.893 22.565 1.00 94.56 142 ASP A N 1
ATOM 1118 C CA . ASP A 1 142 ? -14.613 -3.427 21.240 1.00 94.56 142 ASP A CA 1
ATOM 1119 C C . ASP A 1 142 ? -14.788 -2.273 20.251 1.00 94.56 142 ASP A C 1
ATOM 1121 O O . ASP A 1 142 ? -15.529 -1.317 20.487 1.00 94.56 142 ASP A O 1
ATOM 1125 N N . VAL A 1 143 ? -14.077 -2.360 19.133 1.00 95.94 143 VAL A N 1
ATOM 1126 C CA . VAL A 1 143 ? -13.993 -1.316 18.116 1.00 95.94 143 VAL A CA 1
ATOM 1127 C C . VAL A 1 143 ? -14.375 -1.873 16.760 1.00 95.94 143 VAL A C 1
ATOM 1129 O O . VAL A 1 143 ? -14.082 -3.023 16.443 1.00 95.94 143 VAL A O 1
ATOM 1132 N N . THR A 1 144 ? -14.998 -1.038 15.931 1.00 95.88 144 THR A N 1
ATOM 1133 C CA . THR A 1 144 ? -15.188 -1.341 14.511 1.00 95.88 144 THR A CA 1
ATOM 1134 C C . THR A 1 144 ? -14.212 -0.515 13.690 1.00 95.88 144 THR A C 1
ATOM 1136 O O . THR A 1 144 ? -14.257 0.714 13.710 1.00 95.88 144 THR A O 1
ATOM 1139 N N . VAL A 1 145 ? -13.330 -1.195 12.967 1.00 95.06 145 VAL A N 1
ATOM 1140 C CA . VAL A 1 145 ? -12.301 -0.588 12.126 1.00 95.06 145 VAL A CA 1
ATOM 1141 C C . VAL A 1 145 ? -12.693 -0.795 10.675 1.00 95.06 145 VAL A C 1
ATOM 1143 O O . VAL A 1 145 ? -12.944 -1.920 10.254 1.00 95.06 145 VAL A O 1
ATOM 1146 N N . THR A 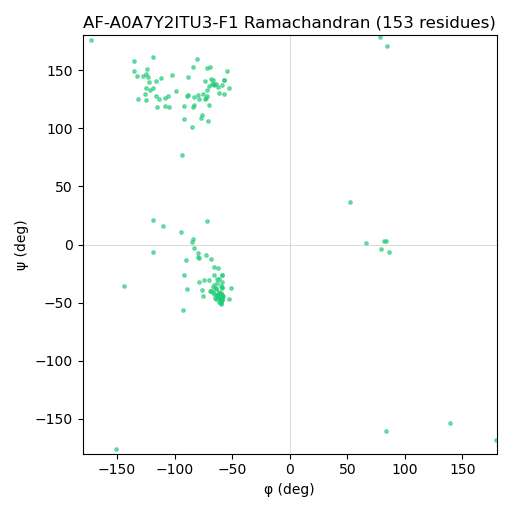1 146 ? -12.746 0.290 9.907 1.00 95.00 146 THR A N 1
ATOM 1147 C CA . THR A 1 146 ? -12.887 0.233 8.448 1.00 95.00 146 THR A CA 1
ATOM 1148 C C . THR A 1 146 ? -11.547 0.570 7.821 1.00 95.00 146 THR A C 1
ATOM 1150 O O . THR A 1 146 ? -10.962 1.602 8.141 1.00 95.00 146 THR A O 1
ATOM 1153 N N . GLY A 1 147 ? -11.075 -0.281 6.922 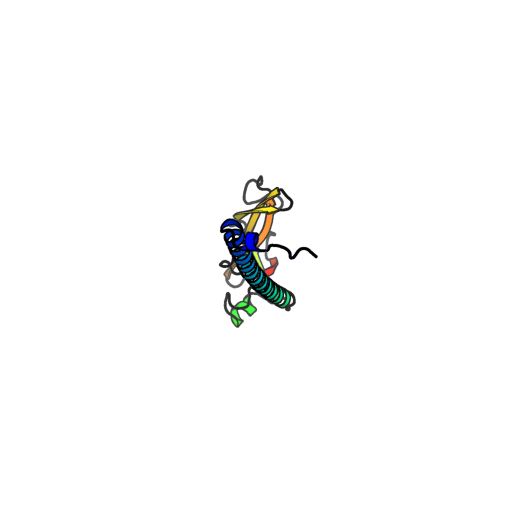1.00 93.06 147 GLY A N 1
ATOM 1154 C CA . GLY A 1 147 ? -9.772 -0.140 6.292 1.00 93.06 147 GLY A CA 1
ATOM 1155 C C . GLY A 1 147 ? -9.743 -0.746 4.901 1.00 93.06 147 GLY A C 1
ATOM 1156 O O . GLY A 1 147 ? -10.759 -1.197 4.368 1.00 93.06 147 GLY A O 1
ATOM 1157 N N . MET A 1 148 ? -8.559 -0.721 4.307 1.00 92.12 148 MET A N 1
ATOM 1158 C CA . MET A 1 148 ? -8.276 -1.405 3.056 1.00 92.12 148 MET A CA 1
ATOM 1159 C C . MET A 1 148 ? -7.592 -2.727 3.373 1.00 92.12 148 MET A C 1
ATOM 1161 O O . MET A 1 148 ? -6.649 -2.748 4.162 1.00 92.12 148 MET A O 1
ATOM 1165 N N . PHE A 1 149 ? -8.060 -3.811 2.763 1.00 91.00 149 PHE A N 1
ATOM 1166 C CA . PHE A 1 149 ? -7.365 -5.086 2.853 1.00 91.00 149 PHE A CA 1
ATOM 1167 C C . PHE A 1 149 ? -6.121 -5.054 1.960 1.00 91.00 149 PHE A C 1
ATOM 1169 O O . PHE A 1 149 ? -6.200 -4.693 0.783 1.00 91.00 149 PHE A O 1
ATOM 1176 N N . LEU A 1 150 ? -4.983 -5.424 2.533 1.00 87.94 150 LEU A N 1
ATOM 1177 C CA . LEU A 1 150 ? -3.696 -5.538 1.859 1.00 87.94 150 LEU A CA 1
ATOM 1178 C C . LEU A 1 150 ? -3.169 -6.947 2.095 1.00 87.94 150 LEU A C 1
ATOM 1180 O O . LEU A 1 150 ? -3.229 -7.443 3.222 1.00 87.94 150 LEU A O 1
ATOM 1184 N N . ASP A 1 151 ? -2.674 -7.570 1.032 1.00 82.50 151 ASP A N 1
ATOM 1185 C CA . ASP A 1 151 ? -1.984 -8.848 1.137 1.00 82.50 151 ASP A CA 1
ATOM 1186 C C . ASP A 1 151 ? -0.610 -8.621 1.802 1.00 82.50 151 ASP A C 1
ATOM 1188 O O . ASP A 1 151 ? 0.116 -7.713 1.379 1.00 82.50 151 ASP A O 1
ATOM 1192 N N . PRO A 1 152 ? -0.250 -9.365 2.866 1.00 72.56 152 PRO A N 1
ATOM 1193 C CA . PRO A 1 152 ? 1.060 -9.251 3.500 1.00 72.56 152 PRO A CA 1
ATOM 1194 C C . PRO A 1 152 ? 2.236 -9.544 2.559 1.00 72.56 152 PRO A C 1
ATOM 1196 O O . PRO A 1 152 ? 3.311 -9.003 2.802 1.00 72.56 152 PRO A O 1
ATOM 1199 N N . ASP A 1 153 ? 2.050 -10.347 1.506 1.00 71.44 153 ASP A N 1
ATOM 1200 C CA . ASP A 1 153 ? 3.137 -10.710 0.584 1.00 71.44 153 ASP A CA 1
ATOM 1201 C C . ASP A 1 153 ? 3.450 -9.610 -0.452 1.00 71.44 153 ASP A C 1
ATOM 1203 O O . ASP A 1 153 ? 4.477 -9.677 -1.129 1.00 71.44 153 ASP A O 1
ATOM 1207 N N . ASP A 1 154 ? 2.603 -8.580 -0.567 1.00 61.75 154 ASP A N 1
ATOM 1208 C CA . ASP A 1 154 ? 2.734 -7.518 -1.578 1.00 61.75 154 ASP A CA 1
ATOM 1209 C C . ASP A 1 154 ? 3.488 -6.261 -1.070 1.00 61.75 154 ASP A C 1
ATOM 1211 O O . ASP A 1 154 ? 3.502 -5.221 -1.736 1.00 61.75 154 ASP A O 1
ATOM 1215 N N . ARG A 1 155 ? 4.133 -6.319 0.113 1.00 54.06 155 ARG A N 1
ATOM 1216 C CA . ARG A 1 155 ? 4.893 -5.194 0.713 1.00 54.06 155 ARG A CA 1
ATOM 1217 C C . ARG A 1 155 ? 6.349 -5.490 1.052 1.00 54.06 155 ARG A C 1
ATOM 1219 O O . ARG A 1 155 ? 6.646 -6.574 1.592 1.00 54.06 155 ARG A O 1
#

Sequence (155 aa):
MAVPDWTFVRRPRWIVGHVVAVAAIVVFIVLGMWQLTRLAERRDLNTLVTARMDMEVARLDSLTARYGFFEGLEFRRTFVTGRYLAEHEVMYLLVSRNGQSGHVLLTPLQLETGQVVLIERGWVPADSEGPPVPGAEPPSGDVTVTGMFLDPDDR

Nearest PDB structures (foldseek):
  5hzt-assembly11_K  TM=4.345E-01  e=7.928E-01  Echinophyllia sp. SC22
  2jq5-assembly1_A  TM=5.367E-01  e=5.086E+00  Rhodopseudomonas palustris
  1ylx-assembly1_B  TM=2.193E-01  e=9.547E-01  Geobacillus stearothermophilus
  5aig-assembly2_B  TM=3.158E-01  e=3.296E+00  unidentified
  4mgg-assembly1_B  TM=3.428E-01  e=6.517E+00  Roseibium aggregatum IAM 12614

Secondary structure (DSSP, 8-state):
-PPP-GGGGGSHHHHHHHHHHHHHHHHHHHHHHHHHHHHHHHHHHHHHHHHHHTSPPEEHHHHHHHH-SSTTTTT-EEEEEEEE-GGG-EEEEEEEETTEEEEEEEEEEEETTS-EEEEEEEEEETTS-SSSPTT-PPPSSEEEEEEE---GGG-

Solvent-accessible surface area (backbone atoms only — not comparable to full-atom values): 9081 Å² total; per-residue (Å²): 132,86,77,84,80,67,67,67,58,73,36,68,72,46,48,51,50,51,51,51,50,51,51,50,52,52,50,49,50,54,52,50,52,52,51,51,52,55,49,48,54,53,50,52,52,49,50,52,41,52,60,30,52,73,41,80,72,40,52,45,71,66,47,34,76,71,50,45,91,58,62,87,44,56,43,24,34,27,32,50,54,28,32,62,41,65,94,62,40,40,72,76,46,85,44,76,56,97,93,40,59,17,26,35,36,35,35,35,30,39,31,86,88,71,50,73,46,81,39,80,80,46,76,44,61,62,84,58,92,50,72,83,42,90,97,68,66,76,73,80,61,79,44,77,50,74,48,67,39,71,60,79,88,81,112

Mean predicted aligned error: 8.07 Å

Foldseek 3Di:
DDDDDPCVCVDVVNVVVVVVVVVVVVVVVVVVVVVVVVVVVVVVVVVLLVVQCPDDEEAQVVVCVVQNDDPSQANHKYKAKFFWPQVPKFFDDFDDDPNFTWTFIWIWGQGPVRDIDIDRQDTDGNPAPTPPGPPSGDDGDMDMDIDGDHDPVVD

pLDDT: mean 88.42, std 9.45, range [51.06, 98.5]

Radius of gyration: 27.85 Å; Cα contacts (8 Å, |Δi|>4): 190; chains: 1; bounding box: 55×42×85 Å